Protein AF-A0A183V784-F1 (afdb_monomer)

pLDDT: mean 96.36, std 4.15, range [57.91, 98.56]

Sequence (127 aa):
LFEIDDLQRMITNPADIRTLEMLDDDKITPRSQIQQ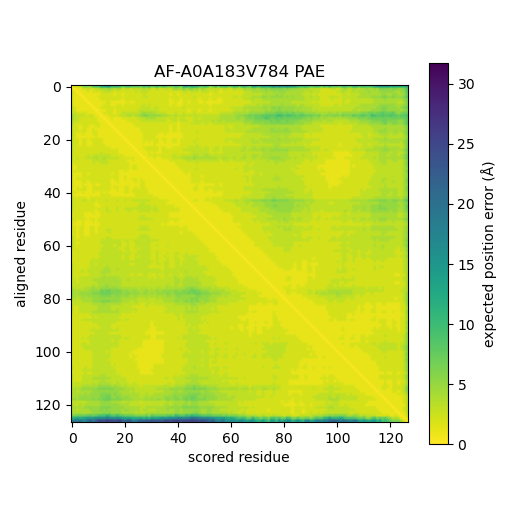QINEIVARQPQSVQNAYNMIVQNDRAKEEAELRMELQELRMRGASTAVLNAKQKLYDIENDLSLSEMQADQQKMQVKSSLSVTDYMMLESD

Solvent-accessible surface area (backbone atoms only — not comparable to full-atom values): 7106 Å² total; per-residue (Å²): 135,78,57,57,71,60,50,48,76,71,55,84,55,68,67,61,42,54,52,50,55,55,54,73,70,45,42,74,55,33,39,50,62,53,51,50,54,49,50,58,55,42,72,72,46,59,69,70,51,40,53,52,48,54,51,49,48,52,50,51,53,55,48,54,57,49,50,52,54,49,52,52,50,51,39,52,76,74,66,52,52,70,68,37,55,52,44,54,52,49,45,53,51,44,71,68,37,40,83,35,16,57,55,55,29,51,53,51,42,50,51,54,54,68,72,44,54,73,69,43,40,54,61,64,71,60,127

Organism: Toxocara canis (NCBI:txid6265)

Mean predicted aligned error: 2.76 Å

Structure (mmCIF, N/CA/C/O backbone):
data_AF-A0A183V784-F1
#
_entry.id   AF-A0A183V784-F1
#
loop_
_atom_site.group_PDB
_atom_site.id
_atom_site.type_symbol
_atom_site.label_atom_id
_atom_site.label_alt_id
_atom_site.label_comp_id
_atom_site.label_asym_id
_atom_site.label_entity_id
_atom_site.label_seq_id
_atom_site.pdbx_PDB_ins_code
_atom_site.Cartn_x
_atom_site.Cartn_y
_atom_site.Cartn_z
_atom_site.occupancy
_atom_site.B_iso_or_equiv
_atom_site.auth_seq_id
_atom_site.auth_comp_id
_atom_site.auth_asym_id
_atom_site.auth_atom_id
_atom_site.pdbx_PDB_model_num
ATOM 1 N N . LEU A 1 1 ? -5.329 0.488 0.712 1.00 80.69 1 LEU A N 1
ATOM 2 C CA . LEU A 1 1 ? -4.359 -0.253 1.582 1.00 80.69 1 LEU A CA 1
ATOM 3 C C . LEU A 1 1 ? -4.911 -0.589 2.969 1.00 80.69 1 LEU A C 1
ATOM 5 O O . LEU A 1 1 ? -4.814 -1.752 3.365 1.00 80.69 1 LEU A O 1
ATOM 9 N N . PHE A 1 2 ? -5.377 0.387 3.760 1.00 93.56 2 PHE A N 1
ATOM 10 C CA . PHE A 1 2 ? -5.877 0.131 5.123 1.00 93.56 2 PHE A CA 1
ATOM 11 C C . PHE A 1 2 ? -7.382 0.319 5.292 1.00 93.56 2 PHE A C 1
ATOM 13 O O . PHE A 1 2 ? -7.883 0.035 6.372 1.00 93.56 2 PHE A O 1
ATOM 20 N N . GLU A 1 3 ? -8.101 0.775 4.268 1.00 95.81 3 GLU A N 1
ATOM 21 C CA . GLU A 1 3 ? -9.566 0.902 4.293 1.00 95.81 3 GLU A CA 1
ATOM 22 C C . GLU A 1 3 ? -10.085 1.622 5.554 1.00 95.81 3 GLU A C 1
ATOM 24 O O . GLU A 1 3 ? -11.064 1.216 6.187 1.00 95.81 3 GLU A O 1
ATOM 29 N N . ILE A 1 4 ? -9.373 2.688 5.953 1.00 94.81 4 ILE A N 1
ATOM 30 C CA . ILE A 1 4 ? -9.633 3.440 7.188 1.00 94.81 4 ILE A CA 1
ATOM 31 C C . ILE A 1 4 ? -11.036 4.050 7.157 1.00 94.81 4 ILE A C 1
ATOM 33 O O . ILE A 1 4 ? -11.774 3.923 8.136 1.00 94.81 4 ILE A O 1
ATOM 37 N N . ASP A 1 5 ? -11.433 4.622 6.020 1.00 94.62 5 ASP A N 1
ATOM 38 C CA . ASP A 1 5 ? -12.778 5.154 5.785 1.00 94.62 5 ASP A CA 1
ATOM 39 C C . ASP A 1 5 ? -13.877 4.122 6.065 1.00 94.62 5 ASP A C 1
ATOM 41 O O . ASP A 1 5 ? -14.907 4.426 6.675 1.00 94.62 5 ASP A O 1
ATOM 45 N N . ASP A 1 6 ? -13.674 2.878 5.631 1.00 96.62 6 ASP A N 1
ATOM 46 C CA . ASP A 1 6 ? -14.643 1.813 5.863 1.00 96.62 6 ASP A CA 1
ATOM 47 C C . ASP A 1 6 ? -14.680 1.409 7.333 1.00 96.62 6 ASP A C 1
ATOM 49 O O . ASP A 1 6 ? -15.765 1.228 7.895 1.00 96.62 6 ASP A O 1
ATOM 53 N N . LEU A 1 7 ? -13.523 1.337 7.998 1.00 96.94 7 LEU A N 1
ATOM 54 C CA . LEU A 1 7 ? -13.469 1.093 9.438 1.00 96.94 7 LEU A CA 1
ATOM 55 C C . LEU A 1 7 ? -14.201 2.183 10.229 1.00 96.94 7 LEU A C 1
ATOM 57 O O . LEU A 1 7 ? -14.993 1.857 11.116 1.00 96.94 7 LEU A O 1
ATOM 61 N N . GLN A 1 8 ? -14.001 3.457 9.886 1.00 96.19 8 GLN A N 1
ATOM 62 C CA . GLN A 1 8 ? -14.680 4.589 10.520 1.00 96.19 8 GLN A CA 1
ATOM 63 C C . GLN A 1 8 ? -16.205 4.497 10.396 1.00 96.19 8 GLN A C 1
ATOM 65 O O . GLN A 1 8 ? -16.914 4.770 11.363 1.00 96.19 8 GLN A O 1
ATOM 70 N N . ARG A 1 9 ? -16.726 4.052 9.243 1.00 95.50 9 ARG A N 1
ATOM 71 C CA . ARG A 1 9 ? -18.174 3.853 9.028 1.00 95.50 9 ARG A CA 1
ATOM 72 C C . ARG A 1 9 ? -18.766 2.726 9.879 1.00 95.50 9 ARG A C 1
ATOM 74 O O . ARG A 1 9 ? -19.976 2.712 10.105 1.00 95.50 9 ARG A O 1
ATOM 81 N N . MET A 1 10 ? -17.945 1.775 10.327 1.00 96.38 10 MET A N 1
ATOM 82 C CA . MET A 1 10 ? -18.386 0.616 11.110 1.00 96.38 10 MET A CA 1
ATOM 83 C C . MET A 1 10 ? -18.326 0.827 12.627 1.00 96.38 10 MET A C 1
ATOM 85 O O . MET A 1 10 ? -18.938 0.053 13.368 1.00 96.38 10 MET A O 1
ATOM 89 N N . ILE A 1 11 ? -17.597 1.838 13.105 1.00 95.19 11 ILE A N 1
ATOM 90 C CA . ILE A 1 11 ? -17.395 2.092 14.536 1.00 95.19 11 ILE A CA 1
ATOM 91 C C . ILE A 1 11 ? -18.110 3.367 14.986 1.00 95.19 11 ILE A C 1
ATOM 93 O O . ILE A 1 11 ? -18.379 4.271 14.205 1.00 95.19 11 ILE A O 1
ATOM 97 N N . THR A 1 12 ? -18.411 3.458 16.282 1.00 93.00 12 THR A N 1
ATOM 98 C CA . THR A 1 12 ? -19.109 4.624 16.857 1.00 93.00 12 THR A CA 1
ATOM 99 C C . THR A 1 12 ? -18.319 5.323 17.956 1.00 93.00 12 THR A C 1
ATOM 101 O O . THR A 1 12 ? -18.792 6.318 18.501 1.00 93.00 12 THR A O 1
ATOM 104 N N . ASN A 1 13 ? -17.148 4.801 18.338 1.00 94.94 13 ASN A N 1
ATOM 105 C CA . ASN A 1 13 ? -16.317 5.401 19.378 1.00 94.94 13 ASN A CA 1
ATOM 106 C C . ASN A 1 13 ? -15.618 6.660 18.826 1.00 94.94 13 ASN A C 1
ATOM 108 O O . ASN A 1 13 ? -14.755 6.529 17.959 1.00 94.94 13 ASN A O 1
ATOM 112 N N . PRO A 1 14 ? -15.915 7.870 19.342 1.00 94.75 14 PRO A N 1
ATOM 113 C CA . PRO A 1 14 ? -15.350 9.101 18.790 1.00 94.75 14 PRO A CA 1
ATOM 114 C C . PRO A 1 14 ? -13.833 9.230 18.962 1.00 94.75 14 PRO A C 1
ATOM 116 O O . PRO A 1 14 ? -13.193 9.918 18.173 1.00 94.75 14 PRO A O 1
ATOM 119 N N . ALA A 1 15 ? -13.254 8.618 19.999 1.00 96.12 15 ALA A N 1
ATOM 120 C CA . ALA A 1 15 ? -11.811 8.651 20.210 1.00 96.12 15 ALA A CA 1
ATOM 121 C C . ALA A 1 15 ? -11.095 7.795 19.160 1.00 96.12 15 ALA A C 1
ATOM 123 O O . ALA A 1 15 ? -10.143 8.267 18.550 1.00 96.12 15 ALA A O 1
ATOM 124 N N . ASP A 1 16 ? -11.605 6.588 18.902 1.00 96.81 16 ASP A N 1
ATOM 125 C CA . ASP A 1 16 ? -11.043 5.704 17.880 1.00 96.81 16 ASP A CA 1
ATOM 126 C C . ASP A 1 16 ? -11.191 6.314 16.476 1.00 96.81 16 ASP A C 1
ATOM 128 O O . ASP A 1 16 ? -10.234 6.288 15.711 1.00 96.81 16 ASP A O 1
ATOM 132 N N . ILE A 1 17 ? -12.336 6.937 16.159 1.00 96.81 17 ILE A N 1
ATOM 133 C CA . ILE A 1 17 ? -12.545 7.636 14.875 1.00 96.81 17 ILE A CA 1
ATOM 134 C C . ILE A 1 17 ? -11.506 8.745 14.680 1.00 96.81 17 ILE A C 1
ATOM 136 O O . ILE A 1 17 ? -10.853 8.785 13.644 1.00 96.81 17 ILE A O 1
ATOM 140 N N . ARG A 1 18 ? -11.283 9.597 15.690 1.00 96.81 18 ARG A N 1
ATOM 141 C CA . ARG A 1 18 ? -10.259 10.654 15.611 1.00 96.81 18 ARG A CA 1
ATOM 142 C C . ARG A 1 18 ? -8.852 10.094 15.436 1.00 96.81 18 ARG A C 1
ATOM 144 O O . ARG A 1 18 ? -8.057 10.670 14.706 1.00 96.81 18 ARG A O 1
ATOM 151 N N . THR A 1 19 ? -8.524 8.992 16.112 1.00 97.31 19 THR A N 1
ATOM 152 C CA . THR A 1 19 ? -7.231 8.327 15.913 1.00 97.31 19 THR A CA 1
ATOM 153 C C . THR A 1 19 ? -7.101 7.814 14.483 1.00 97.31 19 THR A C 1
ATOM 155 O O . THR A 1 19 ? -6.054 8.003 13.881 1.00 97.31 19 THR A O 1
ATOM 158 N N . LEU A 1 20 ? -8.155 7.222 13.918 1.00 97.50 20 LEU A N 1
ATOM 159 C CA . LEU A 1 20 ? -8.166 6.780 12.525 1.00 97.50 20 LEU A CA 1
ATOM 160 C C . LEU A 1 20 ? -7.972 7.941 11.540 1.00 97.50 20 LEU A C 1
ATOM 162 O O . LEU A 1 20 ? -7.152 7.806 10.644 1.00 97.50 20 LEU A O 1
ATOM 166 N N . GLU A 1 21 ? -8.647 9.080 11.735 1.00 96.56 21 GLU A N 1
ATOM 167 C CA . GLU A 1 21 ? -8.447 10.289 10.908 1.00 96.56 21 GLU A CA 1
ATOM 168 C C . GLU A 1 21 ? -6.986 10.762 10.955 1.00 96.56 21 GLU A C 1
ATOM 170 O O . GLU A 1 21 ? -6.369 11.009 9.926 1.00 96.56 21 GLU A O 1
ATOM 175 N N . MET A 1 22 ? -6.393 10.818 12.153 1.00 97.44 22 MET A N 1
ATOM 176 C CA . MET A 1 22 ? -4.986 11.199 12.303 1.00 97.44 22 MET A CA 1
ATOM 177 C C . MET A 1 22 ? -4.024 10.224 11.618 1.00 97.44 22 MET A C 1
ATOM 179 O O . MET A 1 22 ? -2.980 10.651 11.134 1.00 97.44 22 MET A O 1
ATOM 183 N N . LEU A 1 23 ? -4.336 8.926 11.635 1.00 97.12 23 LEU A N 1
ATOM 184 C CA . LEU A 1 23 ? -3.518 7.895 10.999 1.00 97.12 23 LEU A CA 1
ATOM 185 C C . LEU A 1 23 ? -3.635 7.918 9.473 1.00 97.12 23 LEU A C 1
ATOM 187 O O . LEU A 1 23 ? -2.655 7.602 8.807 1.00 97.12 23 LEU A O 1
ATOM 191 N N . ASP A 1 24 ? -4.799 8.286 8.937 1.00 95.75 24 ASP A N 1
ATOM 192 C CA . ASP A 1 24 ? -5.023 8.442 7.496 1.00 95.75 24 ASP A CA 1
ATOM 193 C C . ASP A 1 24 ? -4.248 9.643 6.928 1.00 95.75 24 ASP A C 1
ATOM 195 O O . ASP A 1 24 ? -3.627 9.560 5.870 1.00 95.75 24 ASP A O 1
ATOM 199 N N . ASP A 1 25 ? -4.176 10.734 7.694 1.00 96.00 25 ASP A N 1
ATOM 200 C CA . ASP A 1 25 ? -3.395 11.924 7.340 1.00 96.00 25 ASP A CA 1
ATOM 201 C C . ASP A 1 25 ? -1.873 11.765 7.577 1.00 96.00 25 ASP A C 1
ATOM 203 O O . ASP A 1 25 ? -1.082 12.631 7.174 1.00 96.00 25 ASP A O 1
ATOM 207 N N . ASP A 1 26 ? -1.421 10.694 8.245 1.00 97.06 26 ASP A N 1
ATOM 208 C CA . ASP A 1 26 ? -0.008 10.497 8.587 1.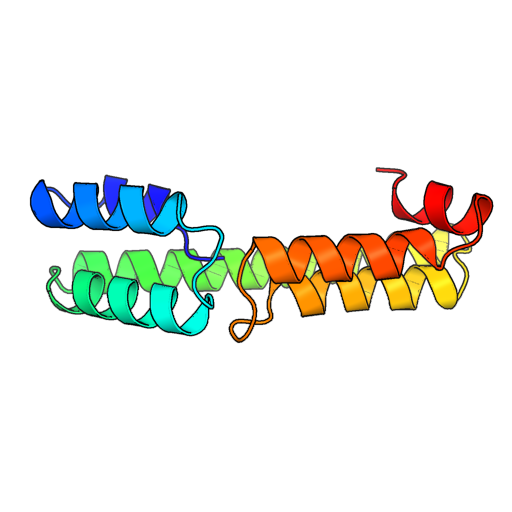00 97.06 26 ASP A CA 1
ATOM 209 C C . ASP A 1 26 ? 0.815 9.988 7.396 1.00 97.06 26 ASP A C 1
ATOM 211 O O . ASP A 1 26 ? 0.975 8.793 7.142 1.00 97.06 26 ASP A O 1
ATOM 215 N N . LYS A 1 27 ? 1.445 10.940 6.706 1.00 97.00 27 LYS A N 1
ATOM 216 C CA . LYS A 1 27 ? 2.296 10.670 5.539 1.00 97.00 27 LYS A CA 1
ATOM 217 C C . LYS A 1 27 ? 3.729 10.253 5.871 1.00 97.00 27 LYS A C 1
ATOM 219 O O . LYS A 1 27 ? 4.493 9.939 4.953 1.00 97.00 27 LYS A O 1
ATOM 224 N N . ILE A 1 28 ? 4.153 10.325 7.134 1.00 97.56 28 ILE A N 1
ATOM 225 C CA . ILE A 1 28 ? 5.575 10.250 7.515 1.00 97.56 28 ILE A CA 1
ATOM 226 C C . ILE A 1 28 ? 5.923 9.002 8.318 1.00 97.56 28 ILE A C 1
ATOM 228 O O . ILE A 1 28 ? 7.071 8.552 8.258 1.00 97.56 28 ILE A O 1
ATOM 232 N N . THR A 1 29 ? 4.958 8.425 9.023 1.00 97.69 29 THR A N 1
ATOM 233 C CA . THR A 1 29 ? 5.155 7.199 9.789 1.00 97.69 29 THR A CA 1
ATOM 234 C C . THR A 1 29 ? 5.179 5.988 8.851 1.00 97.69 29 THR A C 1
ATOM 236 O O . THR A 1 29 ? 4.394 5.922 7.903 1.00 97.69 29 THR A O 1
ATOM 239 N N . PRO A 1 30 ? 6.066 5.000 9.077 1.00 98.06 30 PRO A N 1
ATOM 240 C CA . PRO A 1 30 ? 6.026 3.748 8.334 1.00 98.06 30 PRO A CA 1
ATOM 241 C C . PRO A 1 30 ? 4.651 3.085 8.427 1.00 98.06 30 PRO A C 1
ATOM 243 O O . PRO A 1 30 ? 4.111 2.893 9.520 1.00 98.06 30 PRO A O 1
ATOM 246 N N . ARG A 1 31 ? 4.113 2.664 7.283 1.00 97.88 31 ARG A N 1
ATOM 247 C CA . ARG A 1 31 ? 2.785 2.045 7.160 1.00 97.88 31 ARG A CA 1
ATOM 248 C C . ARG A 1 31 ? 2.588 0.833 8.076 1.00 97.88 31 ARG A C 1
ATOM 250 O O . ARG A 1 31 ? 1.497 0.608 8.577 1.00 97.88 31 ARG A O 1
ATOM 257 N N . SER A 1 32 ? 3.641 0.081 8.368 1.00 97.94 32 SER A N 1
ATOM 258 C CA . SER A 1 32 ? 3.639 -1.035 9.324 1.00 97.94 32 SER A CA 1
ATOM 259 C C . SER A 1 32 ? 3.284 -0.599 10.748 1.00 97.94 32 SER A C 1
ATOM 261 O O . SER A 1 32 ? 2.547 -1.303 11.436 1.00 97.94 32 SER A O 1
ATOM 263 N N . GLN A 1 33 ? 3.752 0.573 11.182 1.00 98.19 33 GLN A N 1
ATOM 264 C CA . GLN A 1 33 ? 3.406 1.132 12.491 1.00 98.19 33 GLN A CA 1
ATOM 265 C C . GLN A 1 33 ? 1.972 1.673 12.502 1.00 98.19 33 GLN A C 1
ATOM 267 O O . GLN A 1 33 ? 1.256 1.483 13.484 1.00 98.19 33 GLN A O 1
ATOM 272 N N . ILE A 1 34 ? 1.523 2.286 11.401 1.00 97.94 34 ILE A N 1
ATOM 273 C CA . ILE A 1 34 ? 0.119 2.696 11.226 1.00 97.94 34 ILE A CA 1
ATOM 274 C C . ILE A 1 34 ? -0.798 1.467 11.295 1.00 97.94 34 ILE A C 1
ATOM 276 O O . ILE A 1 34 ? -1.747 1.435 12.076 1.00 97.94 34 ILE A O 1
ATOM 280 N N . GLN A 1 35 ? -0.464 0.404 10.558 1.00 97.69 35 GLN A N 1
ATOM 281 C CA . GLN A 1 35 ? -1.218 -0.847 10.554 1.00 97.69 35 GLN A CA 1
ATOM 282 C C . GLN A 1 35 ? -1.305 -1.474 11.947 1.00 97.69 35 GLN A C 1
ATOM 284 O O . GLN A 1 35 ? -2.355 -2.001 12.309 1.00 97.69 35 GLN A O 1
ATOM 289 N N . GLN A 1 36 ? -0.238 -1.407 12.746 1.00 98.06 36 GLN A N 1
ATOM 290 C CA . GLN A 1 36 ? -0.279 -1.884 14.126 1.00 98.06 36 GLN A CA 1
ATOM 291 C C . GLN A 1 36 ? -1.331 -1.130 14.954 1.00 98.06 36 GLN A C 1
ATOM 293 O O . GLN A 1 36 ? -2.150 -1.769 15.613 1.00 98.06 36 GLN A O 1
ATOM 298 N N . GLN A 1 37 ? -1.361 0.201 14.877 1.00 97.94 37 GLN A N 1
ATOM 299 C CA . GLN A 1 37 ? -2.338 1.014 15.612 1.00 97.94 37 GLN A CA 1
ATOM 300 C C . GLN A 1 37 ? -3.776 0.754 15.143 1.00 97.94 37 GLN A C 1
ATOM 302 O O . GLN A 1 37 ? -4.692 0.643 15.960 1.00 97.94 37 GLN A O 1
ATOM 307 N N . ILE A 1 38 ? -3.983 0.572 13.837 1.00 97.81 38 ILE A N 1
ATOM 308 C CA . ILE A 1 38 ? -5.291 0.187 13.290 1.00 97.81 38 ILE A CA 1
ATOM 309 C C . ILE A 1 38 ? -5.713 -1.185 13.825 1.00 97.81 38 ILE A C 1
ATOM 311 O O . ILE A 1 38 ? -6.842 -1.344 14.288 1.00 97.81 38 ILE A O 1
ATOM 315 N N . ASN A 1 39 ? -4.807 -2.165 13.842 1.00 97.50 39 ASN A N 1
ATOM 316 C CA . ASN A 1 39 ? -5.094 -3.495 14.379 1.00 97.50 39 ASN A CA 1
ATOM 317 C C . ASN A 1 39 ? -5.492 -3.443 15.865 1.00 97.50 39 ASN A C 1
ATOM 319 O O . ASN A 1 39 ? -6.385 -4.179 16.284 1.00 97.50 39 ASN A O 1
ATOM 323 N N . GLU A 1 40 ? -4.889 -2.555 16.659 1.00 97.88 40 GLU A N 1
ATOM 324 C CA . GLU A 1 40 ? -5.264 -2.326 18.062 1.00 97.88 40 GLU A CA 1
ATOM 325 C C . GLU A 1 40 ? -6.664 -1.704 18.211 1.00 97.88 40 GLU A C 1
ATOM 327 O O . GLU A 1 40 ? -7.390 -2.017 19.160 1.00 97.88 40 GLU A O 1
ATOM 332 N N . ILE A 1 41 ? -7.078 -0.836 17.283 1.00 97.69 41 ILE A N 1
ATOM 333 C CA . ILE A 1 41 ? -8.448 -0.301 17.232 1.00 97.69 41 ILE A CA 1
ATOM 334 C C . ILE A 1 41 ? -9.434 -1.408 16.860 1.00 97.69 41 ILE A C 1
ATOM 336 O O . ILE A 1 41 ? -10.438 -1.583 17.553 1.00 97.69 41 ILE A O 1
ATOM 340 N N . VAL A 1 42 ? -9.132 -2.181 15.815 1.00 97.81 42 VAL A N 1
ATOM 341 C CA . VAL A 1 42 ? -9.967 -3.289 15.327 1.00 97.81 42 VAL A CA 1
ATOM 342 C C . VAL A 1 42 ? -10.154 -4.349 16.411 1.00 97.81 42 VAL A C 1
ATOM 344 O O . VAL A 1 42 ? -11.282 -4.765 16.666 1.00 97.81 42 VAL A O 1
ATOM 347 N N . ALA A 1 43 ? -9.088 -4.733 17.118 1.00 97.44 43 ALA A N 1
ATOM 348 C CA . ALA A 1 43 ? -9.140 -5.744 18.176 1.00 97.44 43 ALA A CA 1
ATOM 349 C C . ALA A 1 43 ? -10.077 -5.375 19.343 1.00 97.44 43 ALA A C 1
ATOM 351 O O . ALA A 1 43 ? -10.561 -6.260 20.049 1.00 97.44 43 ALA A O 1
ATOM 352 N N . ARG A 1 44 ? -10.357 -4.080 19.544 1.00 96.12 44 ARG A N 1
ATOM 353 C CA . ARG A 1 44 ? -11.301 -3.584 20.560 1.00 96.12 44 ARG A CA 1
ATOM 354 C C . ARG A 1 44 ? -12.760 -3.584 20.090 1.00 96.12 44 ARG A C 1
ATOM 356 O O . ARG A 1 44 ? -13.651 -3.386 20.914 1.00 96.12 44 ARG A O 1
ATOM 363 N N . GLN A 1 45 ? -13.019 -3.803 18.801 1.00 97.12 45 GLN A N 1
ATOM 364 C CA . GLN A 1 45 ? -14.369 -3.785 18.234 1.00 97.12 45 GLN A CA 1
ATOM 365 C C . GLN A 1 45 ? -15.100 -5.125 18.414 1.00 97.12 45 GLN A C 1
ATOM 367 O O . GLN A 1 45 ? -14.465 -6.162 18.621 1.00 97.12 45 GLN A O 1
ATOM 372 N N . PRO A 1 46 ? -16.440 -5.156 18.287 1.00 97.56 46 PRO A N 1
ATOM 373 C CA . PRO A 1 46 ? -17.193 -6.406 18.229 1.00 97.56 46 PRO A CA 1
ATOM 374 C C . PRO A 1 46 ? -16.714 -7.326 17.097 1.00 97.56 46 PRO A C 1
ATOM 376 O O . PRO A 1 46 ? -16.323 -6.858 16.028 1.00 97.56 46 PRO A O 1
ATOM 379 N N . GLN A 1 47 ? -16.827 -8.644 17.288 1.00 97.62 47 GLN A N 1
ATOM 380 C CA . GLN A 1 47 ? -16.358 -9.638 16.310 1.00 97.62 47 GLN A CA 1
ATOM 381 C C . GLN A 1 47 ? -16.962 -9.446 14.910 1.00 97.62 47 GLN A C 1
ATOM 383 O O . GLN A 1 47 ? -16.303 -9.706 13.908 1.00 97.62 47 GLN A O 1
ATOM 388 N N . SER A 1 48 ? -18.208 -8.971 14.825 1.00 97.50 48 SER A N 1
ATOM 389 C CA . SER A 1 48 ? -18.858 -8.660 13.550 1.00 97.50 48 SER A CA 1
ATOM 390 C C . SER A 1 48 ? -18.120 -7.569 12.772 1.00 97.50 48 SER A C 1
ATOM 392 O O . SER A 1 48 ? -17.928 -7.718 11.569 1.00 97.50 48 SER A O 1
ATOM 394 N N . VAL A 1 49 ? -17.669 -6.513 13.455 1.00 97.50 49 VAL A N 1
ATOM 395 C CA . VAL A 1 49 ? -16.897 -5.414 12.856 1.00 97.50 49 VAL A CA 1
ATOM 396 C C . VAL A 1 49 ? -15.509 -5.900 12.456 1.00 97.50 49 VAL A C 1
ATOM 398 O O . VAL A 1 49 ? -15.079 -5.643 11.338 1.00 97.50 49 VAL A O 1
ATOM 401 N N . GLN A 1 50 ? -14.843 -6.673 13.320 1.00 98.00 50 GLN A N 1
ATOM 402 C CA . GLN A 1 50 ? -13.538 -7.267 13.003 1.00 98.00 50 GLN A CA 1
ATOM 403 C C . GLN A 1 50 ? -13.598 -8.120 11.730 1.00 98.00 50 GLN A C 1
ATOM 405 O O . GLN A 1 50 ? -12.763 -7.982 10.839 1.00 98.00 50 GLN A O 1
ATOM 410 N N . ASN A 1 51 ? -14.609 -8.987 11.626 1.00 97.75 51 ASN A N 1
ATOM 411 C CA . ASN A 1 51 ? -14.790 -9.859 10.469 1.00 97.75 51 ASN A CA 1
ATOM 412 C C . ASN A 1 51 ? -15.090 -9.057 9.198 1.00 97.75 51 ASN A C 1
ATOM 414 O O . ASN A 1 51 ? -14.496 -9.334 8.159 1.00 97.75 51 ASN A O 1
ATOM 418 N N . ALA A 1 52 ? -15.983 -8.065 9.283 1.00 97.88 52 ALA A N 1
ATOM 419 C CA . ALA A 1 52 ? -16.333 -7.214 8.150 1.00 97.88 52 ALA A CA 1
ATOM 420 C C . ALA A 1 52 ? -15.116 -6.429 7.638 1.00 97.88 52 ALA A C 1
ATOM 422 O O . ALA A 1 52 ? -14.823 -6.472 6.446 1.00 97.88 52 ALA A O 1
ATOM 423 N N . TYR A 1 53 ? -14.358 -5.802 8.538 1.00 97.88 53 TYR A N 1
ATOM 424 C CA . TYR A 1 53 ? -13.138 -5.078 8.189 1.00 97.88 53 TYR A CA 1
ATOM 425 C C . TYR A 1 53 ? -12.091 -5.982 7.529 1.00 97.88 53 TYR A C 1
ATOM 427 O O . TYR A 1 53 ? -11.581 -5.662 6.458 1.00 97.88 53 TYR A O 1
ATOM 435 N N . ASN A 1 54 ? -11.825 -7.158 8.105 1.00 96.38 54 ASN A N 1
ATOM 436 C CA . ASN A 1 54 ? -10.871 -8.105 7.525 1.00 96.38 54 ASN A CA 1
ATOM 437 C C . ASN A 1 54 ? -11.283 -8.557 6.115 1.00 96.38 54 ASN A C 1
ATOM 439 O O . ASN A 1 54 ? -10.423 -8.704 5.250 1.00 96.38 54 ASN A O 1
ATOM 443 N N . MET A 1 55 ? -12.582 -8.762 5.871 1.00 97.44 55 MET A N 1
ATOM 444 C CA . MET A 1 55 ? -13.089 -9.084 4.535 1.00 97.44 55 MET A CA 1
ATOM 445 C C . MET A 1 55 ? -12.889 -7.934 3.545 1.00 97.44 55 MET A C 1
ATOM 447 O O . MET A 1 55 ? -12.521 -8.187 2.402 1.00 97.44 55 MET A O 1
ATOM 451 N N . ILE A 1 56 ? -13.120 -6.690 3.970 1.00 97.44 56 ILE A N 1
ATOM 452 C CA . ILE A 1 56 ? -12.927 -5.497 3.134 1.00 97.44 56 ILE A CA 1
ATOM 453 C C . ILE A 1 56 ? -11.456 -5.380 2.719 1.00 97.44 56 ILE A C 1
ATOM 455 O O . ILE A 1 56 ? -11.169 -5.373 1.526 1.00 97.44 56 ILE A O 1
ATOM 459 N N . VAL A 1 57 ? -10.525 -5.437 3.678 1.00 96.25 57 VAL A N 1
ATOM 460 C CA . VAL A 1 57 ? -9.077 -5.362 3.403 1.00 96.25 57 VAL A CA 1
ATOM 461 C C . VAL A 1 57 ? -8.607 -6.498 2.487 1.00 96.25 57 VAL A C 1
ATOM 463 O O . VAL A 1 57 ? -7.778 -6.288 1.605 1.00 96.25 57 VAL A O 1
ATOM 466 N N . GLN A 1 58 ? -9.114 -7.720 2.676 1.00 96.00 58 GLN A N 1
ATOM 467 C CA . GLN A 1 58 ? -8.766 -8.851 1.806 1.00 96.00 58 GLN A CA 1
ATOM 468 C C . GLN A 1 58 ? -9.293 -8.672 0.380 1.00 96.00 58 GLN A C 1
ATOM 470 O O . GLN A 1 58 ? -8.579 -8.978 -0.574 1.00 96.00 58 GLN A O 1
ATOM 475 N N . ASN A 1 59 ? -10.526 -8.185 0.234 1.00 96.38 59 ASN A N 1
ATOM 476 C CA . ASN A 1 59 ? -11.131 -7.949 -1.072 1.00 96.38 59 ASN A CA 1
ATOM 477 C C . ASN A 1 59 ? -10.426 -6.823 -1.827 1.00 96.38 59 ASN A C 1
ATOM 479 O O . ASN A 1 59 ? -10.193 -6.972 -3.024 1.00 96.38 59 ASN A O 1
ATOM 483 N N . ASP A 1 60 ? -10.073 -5.737 -1.140 1.00 95.38 60 ASP A N 1
ATOM 484 C CA . ASP A 1 60 ? -9.368 -4.609 -1.744 1.00 95.38 60 ASP A CA 1
ATOM 485 C C . ASP A 1 60 ? -7.996 -5.040 -2.284 1.00 95.38 60 ASP A C 1
ATOM 487 O O . ASP A 1 60 ? -7.728 -4.901 -3.475 1.00 95.38 60 ASP A O 1
ATOM 491 N N . ARG A 1 61 ? -7.202 -5.762 -1.481 1.00 93.62 61 ARG A N 1
ATOM 492 C CA . ARG A 1 61 ? -5.927 -6.347 -1.944 1.00 93.62 61 ARG A CA 1
ATOM 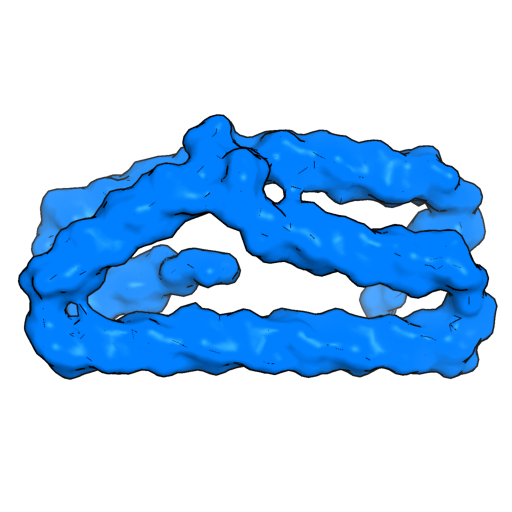493 C C . ARG A 1 61 ? -6.096 -7.277 -3.142 1.00 93.62 61 ARG A C 1
ATOM 495 O O . ARG A 1 61 ? -5.327 -7.218 -4.096 1.00 93.62 61 ARG A O 1
ATOM 502 N N . ALA A 1 62 ? -7.109 -8.145 -3.117 1.00 95.94 62 ALA A N 1
ATOM 503 C CA . ALA A 1 62 ? -7.370 -9.051 -4.233 1.00 95.94 62 ALA A CA 1
ATOM 504 C C . ALA A 1 62 ? -7.758 -8.293 -5.515 1.00 95.94 62 ALA A C 1
ATOM 506 O O . ALA A 1 62 ? -7.417 -8.731 -6.620 1.00 95.94 62 ALA A O 1
ATOM 507 N N . LYS A 1 63 ? -8.468 -7.167 -5.370 1.00 96.56 63 LYS A N 1
ATOM 508 C CA . LYS A 1 63 ? -8.853 -6.273 -6.463 1.00 96.56 63 LYS A CA 1
ATOM 509 C C . LYS A 1 63 ? -7.633 -5.548 -7.030 1.00 96.56 63 LYS A C 1
ATOM 511 O O . LYS A 1 63 ? -7.423 -5.642 -8.236 1.00 96.56 63 LYS A O 1
ATOM 516 N N . GLU A 1 64 ? -6.793 -4.948 -6.190 1.00 95.50 64 GLU A N 1
ATOM 517 C CA . GLU A 1 64 ? -5.541 -4.301 -6.608 1.00 95.50 64 GLU A CA 1
ATOM 518 C C . GLU A 1 64 ? -4.605 -5.287 -7.342 1.00 95.50 64 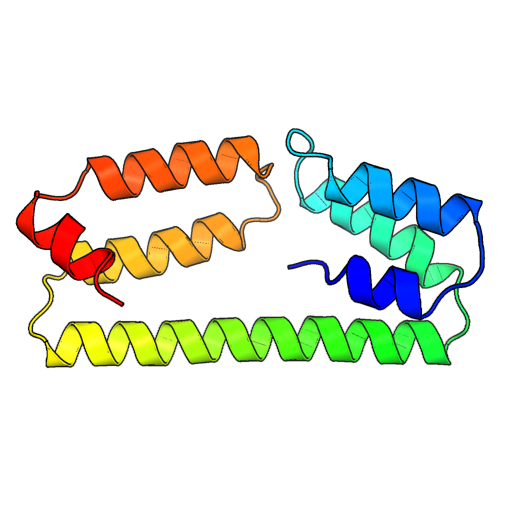GLU A C 1
ATOM 520 O O . GLU A 1 64 ? -4.086 -4.989 -8.420 1.00 95.50 64 GLU A O 1
ATOM 525 N N . GLU A 1 65 ? -4.446 -6.517 -6.835 1.00 95.94 65 GLU A N 1
ATOM 526 C CA . GLU A 1 65 ? -3.657 -7.567 -7.502 1.00 95.94 65 GLU A CA 1
ATOM 527 C C . GLU A 1 65 ? -4.237 -7.982 -8.865 1.00 95.94 65 GLU A C 1
ATOM 529 O O . GLU A 1 65 ? -3.511 -8.392 -9.781 1.00 95.94 65 GLU A O 1
ATOM 534 N N . ALA A 1 66 ? -5.563 -7.989 -9.000 1.00 97.69 66 ALA A N 1
ATOM 535 C CA . ALA A 1 66 ? -6.225 -8.290 -10.264 1.00 97.69 66 ALA A CA 1
ATOM 536 C C . ALA A 1 66 ? -6.061 -7.138 -11.265 1.00 97.69 66 ALA A C 1
ATOM 538 O O . ALA A 1 66 ? -5.734 -7.397 -12.425 1.00 97.69 66 ALA A O 1
ATOM 539 N N . GLU A 1 67 ? -6.225 -5.895 -10.812 1.00 96.75 67 GLU A N 1
ATOM 540 C CA . GLU A 1 67 ? -6.015 -4.679 -11.601 1.00 96.75 67 GLU A CA 1
ATOM 541 C C . GLU A 1 67 ? -4.589 -4.628 -12.153 1.00 96.75 67 GLU A C 1
ATOM 543 O O . GLU A 1 67 ? -4.425 -4.581 -13.373 1.00 96.75 67 GLU A O 1
ATOM 548 N N . LEU A 1 68 ? -3.566 -4.828 -11.313 1.00 96.88 68 LEU A N 1
ATOM 549 C CA . LEU A 1 68 ? -2.172 -4.895 -11.765 1.00 96.88 68 LEU A CA 1
ATOM 550 C C . LEU A 1 68 ? -1.971 -5.926 -12.885 1.00 96.88 68 LEU A C 1
ATOM 552 O O . LEU A 1 68 ? -1.287 -5.669 -13.880 1.00 96.88 68 LEU A O 1
ATOM 556 N N . ARG A 1 69 ? -2.543 -7.127 -12.731 1.00 97.38 69 ARG A N 1
ATOM 557 C CA . ARG A 1 69 ? -2.409 -8.198 -13.731 1.00 97.38 69 ARG A CA 1
ATOM 558 C C . ARG A 1 69 ? -3.040 -7.808 -15.064 1.00 97.38 69 ARG A C 1
ATOM 560 O O . ARG A 1 69 ? -2.448 -8.101 -16.106 1.00 97.38 69 ARG A O 1
ATOM 567 N N . MET A 1 70 ? -4.205 -7.164 -15.029 1.00 97.12 70 MET A N 1
ATOM 568 C CA . MET A 1 70 ? -4.883 -6.671 -16.227 1.00 97.12 70 MET A CA 1
ATOM 569 C C . MET A 1 70 ? -4.074 -5.567 -16.905 1.00 97.12 70 MET A C 1
ATOM 571 O O . MET A 1 70 ? -3.802 -5.671 -18.099 1.00 97.12 70 MET A O 1
ATOM 575 N N . GLU A 1 71 ? -3.604 -4.577 -16.151 1.00 96.56 71 GLU A N 1
ATOM 576 C CA . GLU A 1 71 ? -2.808 -3.468 -16.686 1.00 96.56 71 GLU A CA 1
ATOM 577 C C . GLU A 1 71 ? -1.494 -3.964 -17.306 1.00 96.56 71 GLU A C 1
ATOM 579 O O . GLU A 1 71 ? -1.127 -3.574 -18.414 1.00 96.56 71 GLU A O 1
ATOM 584 N N . LEU A 1 72 ? -0.794 -4.898 -16.651 1.00 97.56 72 LEU A N 1
ATOM 585 C CA . LEU A 1 72 ? 0.407 -5.522 -17.216 1.00 97.56 72 LEU A CA 1
ATOM 586 C C . LEU A 1 72 ? 0.105 -6.289 -18.509 1.00 97.56 72 LEU A C 1
ATOM 588 O O . LEU A 1 72 ? 0.936 -6.316 -19.420 1.00 97.56 72 LEU A O 1
ATOM 592 N N . GLN A 1 73 ? -1.049 -6.951 -18.599 1.00 97.44 73 GLN A N 1
ATOM 593 C CA . GLN A 1 73 ? -1.469 -7.622 -19.826 1.00 97.44 73 GLN A CA 1
ATOM 594 C C . GLN A 1 73 ? -1.778 -6.612 -20.935 1.00 97.44 73 GLN A C 1
ATOM 596 O O . GLN A 1 73 ? -1.342 -6.813 -22.069 1.00 97.44 73 GLN A O 1
ATOM 601 N N . GLU A 1 74 ? -2.480 -5.528 -20.623 1.00 96.69 74 GLU A N 1
ATOM 602 C CA . GLU A 1 74 ? -2.794 -4.473 -21.581 1.00 96.69 74 GLU A CA 1
ATOM 603 C C . GLU A 1 74 ? -1.527 -3.811 -22.128 1.00 96.69 74 GLU A C 1
ATOM 605 O O . GLU A 1 74 ? -1.342 -3.739 -23.345 1.00 96.69 74 GLU A O 1
ATOM 610 N N . LEU A 1 75 ? -0.598 -3.434 -21.248 1.00 96.62 75 LEU A N 1
ATOM 611 C CA . LEU A 1 75 ? 0.697 -2.877 -21.627 1.00 96.62 75 LEU A CA 1
ATOM 612 C C . LEU A 1 75 ? 1.453 -3.819 -22.574 1.00 96.62 75 LEU A C 1
ATOM 614 O O . LEU A 1 75 ? 1.970 -3.384 -23.603 1.00 96.62 75 LEU A O 1
ATOM 618 N N . ARG A 1 76 ? 1.456 -5.131 -22.298 1.00 96.75 76 ARG A N 1
ATOM 619 C CA . ARG A 1 76 ? 2.049 -6.126 -23.210 1.00 96.75 76 ARG A CA 1
ATOM 620 C C . ARG A 1 76 ? 1.368 -6.132 -24.579 1.00 96.75 76 ARG A C 1
ATOM 622 O O . ARG A 1 76 ? 2.067 -6.153 -25.589 1.00 96.75 76 ARG A O 1
ATOM 629 N N . MET A 1 77 ? 0.035 -6.099 -24.633 1.00 96.38 77 MET A N 1
ATOM 630 C CA . MET A 1 77 ? -0.713 -6.070 -25.901 1.00 96.38 77 MET A CA 1
ATOM 631 C C . MET A 1 77 ? -0.442 -4.797 -26.708 1.00 96.38 77 MET A C 1
ATOM 633 O O . MET A 1 77 ? -0.412 -4.840 -27.937 1.00 96.38 77 MET A O 1
ATOM 637 N N . ARG A 1 78 ? -0.190 -3.680 -26.023 1.00 95.19 78 ARG A N 1
ATOM 638 C CA . ARG A 1 78 ? 0.174 -2.387 -26.618 1.00 95.19 78 ARG A CA 1
ATOM 639 C C . ARG A 1 78 ? 1.641 -2.305 -27.055 1.00 95.19 78 ARG A C 1
ATOM 641 O O . ARG A 1 78 ? 2.055 -1.287 -27.602 1.00 95.19 78 ARG A O 1
ATOM 648 N N . GLY A 1 79 ? 2.420 -3.369 -26.846 1.00 96.25 79 GLY A N 1
ATOM 649 C CA . GLY A 1 79 ? 3.830 -3.431 -27.223 1.00 96.25 79 GLY A CA 1
ATOM 650 C C . GLY A 1 79 ? 4.757 -2.695 -26.258 1.00 96.25 79 GLY A C 1
ATOM 651 O O . GLY A 1 79 ? 5.817 -2.231 -26.678 1.00 96.25 79 GLY A O 1
ATOM 652 N N . ALA A 1 80 ? 4.371 -2.571 -24.984 1.00 97.12 80 ALA A N 1
ATOM 653 C CA . ALA A 1 80 ? 5.191 -1.914 -23.978 1.00 97.12 80 ALA A CA 1
ATOM 654 C C . ALA A 1 80 ? 6.549 -2.585 -23.795 1.00 97.12 80 ALA A C 1
ATOM 656 O O . ALA A 1 80 ? 6.691 -3.811 -23.839 1.00 97.12 80 ALA A O 1
ATOM 657 N N . SER A 1 81 ? 7.560 -1.751 -23.563 1.00 97.25 81 SER A N 1
ATOM 658 C CA . SER A 1 81 ? 8.912 -2.216 -23.300 1.00 97.25 81 SER A CA 1
ATOM 659 C C . 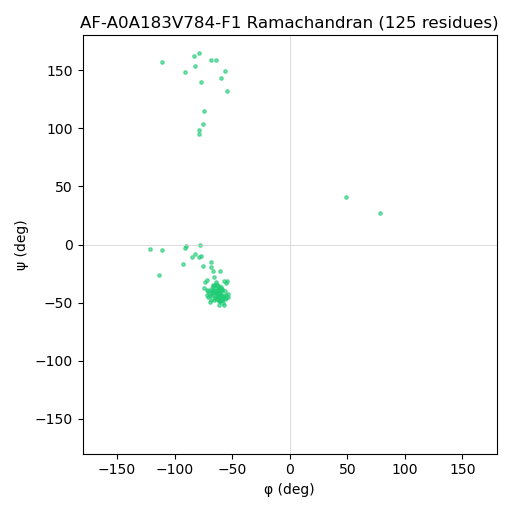SER A 1 81 ? 8.993 -2.938 -21.952 1.00 97.25 81 SER A C 1
ATOM 661 O O . SER A 1 81 ? 8.195 -2.718 -21.038 1.00 97.25 81 SER A O 1
ATOM 663 N N . THR A 1 82 ? 10.022 -3.769 -21.781 1.00 96.88 82 THR A N 1
ATOM 664 C CA . THR A 1 82 ? 10.314 -4.397 -20.483 1.00 96.88 82 THR A CA 1
ATOM 665 C C . THR A 1 82 ? 10.524 -3.356 -19.379 1.00 96.88 82 THR A C 1
ATOM 667 O O . THR A 1 82 ? 10.185 -3.616 -18.228 1.00 96.88 82 THR A O 1
ATOM 670 N N . ALA A 1 83 ? 11.047 -2.170 -19.714 1.00 97.44 83 ALA A N 1
ATOM 671 C CA . ALA A 1 83 ? 11.227 -1.084 -18.755 1.00 97.44 83 ALA A CA 1
ATOM 672 C C . ALA A 1 83 ? 9.882 -0.590 -18.198 1.00 97.44 83 ALA A C 1
ATOM 674 O O . ALA A 1 83 ? 9.760 -0.437 -16.985 1.00 97.44 83 ALA A O 1
ATOM 675 N N . VAL A 1 84 ? 8.864 -0.432 -19.051 1.00 97.88 84 V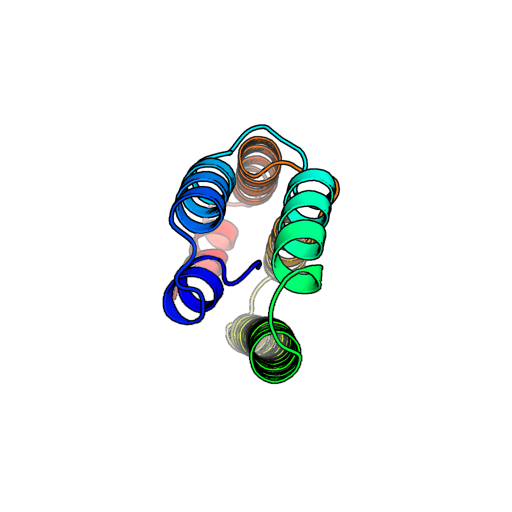AL A N 1
ATOM 676 C CA . VAL A 1 84 ? 7.502 -0.046 -18.639 1.00 97.88 84 VAL A CA 1
ATOM 677 C C . VAL A 1 84 ? 6.865 -1.118 -17.758 1.00 97.88 84 VAL A C 1
ATOM 679 O O . VAL A 1 84 ? 6.342 -0.805 -16.692 1.00 97.88 84 VAL A O 1
ATOM 682 N N . LEU A 1 85 ? 6.953 -2.392 -18.157 1.00 97.94 85 LEU A N 1
ATOM 683 C CA . LEU A 1 85 ? 6.383 -3.500 -17.379 1.00 97.94 85 LEU A CA 1
ATOM 684 C C . LEU A 1 85 ? 7.031 -3.615 -15.991 1.00 97.94 85 LEU A C 1
ATOM 686 O O . LEU A 1 85 ? 6.333 -3.763 -14.989 1.00 97.94 85 LEU A O 1
ATOM 690 N N . ASN A 1 86 ? 8.360 -3.496 -15.925 1.00 98.06 86 ASN A N 1
ATOM 691 C CA . ASN A 1 86 ? 9.097 -3.509 -14.662 1.00 98.06 86 ASN A CA 1
ATOM 692 C C . ASN A 1 86 ? 8.767 -2.287 -13.801 1.00 98.06 86 ASN A C 1
ATOM 694 O O . ASN A 1 86 ? 8.640 -2.419 -12.587 1.00 98.06 86 ASN A O 1
ATOM 698 N N . ALA A 1 87 ? 8.626 -1.107 -14.411 1.00 98.06 87 ALA A N 1
ATOM 699 C CA . ALA A 1 87 ? 8.229 0.097 -13.695 1.00 98.06 87 ALA A CA 1
ATOM 700 C C . ALA A 1 87 ? 6.830 -0.056 -13.091 1.00 98.06 87 ALA A C 1
ATOM 702 O O . ALA A 1 87 ? 6.668 0.221 -11.907 1.00 98.06 87 ALA A O 1
ATOM 703 N N . LYS A 1 88 ? 5.850 -0.566 -13.850 1.00 98.06 88 LYS A N 1
ATOM 704 C CA . LYS A 1 88 ? 4.485 -0.795 -13.353 1.00 98.06 88 LYS A CA 1
ATOM 705 C C . LYS A 1 88 ? 4.464 -1.758 -12.162 1.00 98.06 88 LYS A C 1
ATOM 707 O O . LYS A 1 88 ? 3.884 -1.423 -11.134 1.00 98.06 88 LYS A O 1
ATOM 712 N N . GLN A 1 89 ? 5.166 -2.891 -12.259 1.00 98.12 89 GLN A N 1
ATOM 713 C CA . GLN A 1 89 ? 5.303 -3.824 -11.134 1.00 98.12 89 GLN A CA 1
ATOM 714 C C . GLN A 1 89 ? 5.960 -3.151 -9.921 1.00 98.12 89 GLN A C 1
ATOM 716 O O . GLN A 1 89 ? 5.458 -3.244 -8.809 1.00 98.12 89 GLN A O 1
ATOM 721 N N . LYS A 1 90 ? 7.049 -2.407 -10.135 1.00 98.25 90 LYS A N 1
ATOM 722 C CA . LYS A 1 90 ? 7.771 -1.746 -9.047 1.00 98.25 90 LYS A CA 1
ATOM 723 C C . LYS A 1 90 ? 6.942 -0.658 -8.360 1.00 98.25 90 LYS A C 1
ATOM 725 O O . LYS A 1 90 ? 7.063 -0.487 -7.153 1.00 98.25 90 LYS A O 1
ATOM 730 N N . LEU A 1 91 ? 6.111 0.077 -9.101 1.00 98.19 91 LEU A N 1
ATOM 731 C CA . LEU A 1 91 ? 5.185 1.053 -8.520 1.00 98.19 91 LEU A CA 1
ATOM 732 C C . LEU A 1 91 ? 4.163 0.378 -7.600 1.00 98.19 91 LEU A C 1
ATOM 734 O O . LEU A 1 91 ? 3.906 0.896 -6.516 1.00 98.19 91 LEU A O 1
ATOM 738 N N . TYR A 1 92 ? 3.637 -0.779 -8.007 1.00 97.62 92 TYR A N 1
ATOM 739 C CA . TYR A 1 92 ? 2.753 -1.590 -7.172 1.00 97.62 92 TYR A CA 1
ATOM 740 C C . TYR A 1 92 ? 3.462 -2.107 -5.914 1.00 97.62 92 TYR A C 1
ATOM 742 O O . TYR A 1 92 ? 2.920 -2.000 -4.814 1.00 97.62 92 TYR A O 1
ATOM 750 N N . ASP A 1 93 ? 4.690 -2.611 -6.060 1.00 98.06 93 ASP A N 1
ATOM 751 C CA . ASP A 1 93 ? 5.477 -3.122 -4.935 1.00 98.06 93 ASP A CA 1
ATOM 752 C C . ASP A 1 93 ? 5.771 -2.011 -3.911 1.00 98.06 93 ASP A C 1
ATOM 754 O O . ASP A 1 93 ? 5.633 -2.229 -2.712 1.00 98.06 93 ASP A O 1
ATOM 758 N N . ILE A 1 94 ? 6.125 -0.804 -4.376 1.00 98.12 94 ILE A N 1
ATOM 759 C CA . ILE A 1 94 ? 6.354 0.372 -3.517 1.00 98.12 94 ILE A CA 1
ATOM 760 C C . ILE A 1 94 ? 5.071 0.788 -2.789 1.00 98.12 94 ILE A C 1
ATOM 762 O O . ILE A 1 94 ? 5.119 1.198 -1.627 1.00 98.12 94 ILE A O 1
ATOM 766 N N . GLU A 1 95 ? 3.923 0.718 -3.462 1.00 96.62 95 GLU A N 1
ATOM 767 C CA . GLU A 1 95 ? 2.655 1.086 -2.836 1.00 96.62 95 GLU A CA 1
ATOM 768 C C . GLU A 1 95 ? 2.262 0.125 -1.713 1.00 96.62 95 GLU A C 1
ATOM 770 O O . GLU A 1 95 ? 1.779 0.556 -0.667 1.00 96.62 95 GLU A O 1
ATOM 775 N N . ASN A 1 96 ? 2.578 -1.156 -1.890 1.00 96.00 96 ASN A N 1
ATOM 776 C CA . ASN A 1 96 ? 2.279 -2.213 -0.931 1.00 96.00 96 ASN A CA 1
ATOM 777 C C . ASN A 1 96 ? 3.388 -2.456 0.109 1.00 96.00 96 ASN A C 1
ATOM 779 O O . ASN A 1 96 ? 3.226 -3.293 1.002 1.00 96.00 96 ASN A O 1
ATOM 783 N N . ASP A 1 97 ? 4.507 -1.731 0.040 1.00 97.75 97 ASP A N 1
ATOM 784 C CA . ASP A 1 97 ? 5.586 -1.845 1.016 1.00 97.75 97 ASP A CA 1
ATOM 785 C C . ASP A 1 97 ? 5.210 -1.142 2.330 1.00 97.75 97 ASP A C 1
ATOM 787 O O . ASP A 1 97 ? 5.252 0.086 2.470 1.00 97.75 97 ASP A O 1
ATOM 791 N N . LEU A 1 98 ? 4.864 -1.955 3.329 1.00 97.00 98 LEU A N 1
ATOM 792 C CA . LEU A 1 98 ? 4.523 -1.502 4.676 1.00 97.00 98 LEU A CA 1
ATOM 793 C C . LEU A 1 98 ? 5.720 -0.922 5.444 1.00 97.00 98 LEU A C 1
ATOM 795 O O . LEU A 1 98 ? 5.542 -0.280 6.481 1.00 97.00 98 LEU A O 1
ATOM 799 N N . SER A 1 99 ? 6.953 -1.153 4.999 1.00 98.12 99 SER A N 1
ATOM 800 C CA . SER A 1 99 ? 8.126 -0.558 5.645 1.00 98.12 99 SER A CA 1
ATOM 801 C C . SER A 1 99 ? 8.284 0.929 5.321 1.00 98.12 99 SER A C 1
ATOM 803 O O . SER A 1 99 ? 8.950 1.644 6.070 1.00 98.12 99 SER A O 1
ATOM 805 N N . LEU A 1 100 ? 7.638 1.402 4.252 1.00 98.00 100 LEU A N 1
ATOM 806 C CA . LEU A 1 100 ? 7.683 2.790 3.814 1.00 98.00 100 LEU A CA 1
ATOM 807 C C . LEU A 1 100 ? 6.553 3.605 4.438 1.00 98.00 100 LEU A C 1
ATOM 809 O O . LEU A 1 100 ? 5.454 3.106 4.684 1.00 98.00 100 LEU A O 1
ATOM 813 N N . SER A 1 101 ? 6.818 4.887 4.664 1.00 98.25 101 SER A N 1
ATOM 814 C CA . SER A 1 101 ? 5.755 5.885 4.78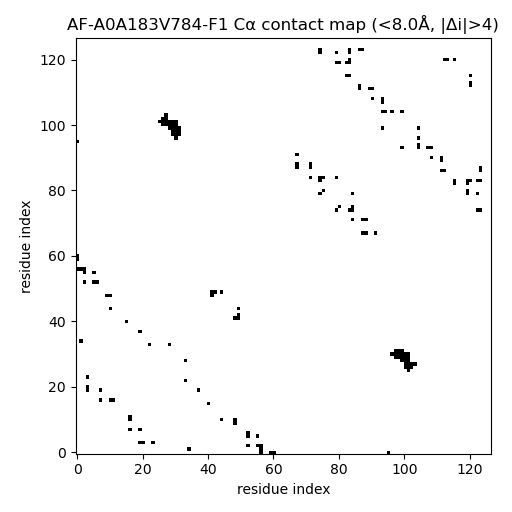8 1.00 98.25 101 SER A CA 1
ATOM 815 C C . SER A 1 101 ? 5.219 6.291 3.413 1.00 98.25 101 SER A C 1
ATOM 817 O O . SER A 1 101 ? 5.875 6.050 2.396 1.00 98.25 101 SER A O 1
ATOM 819 N N . GLU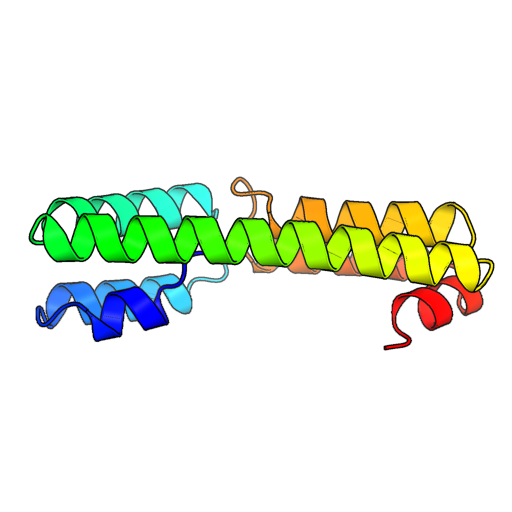 A 1 102 ? 4.053 6.942 3.362 1.00 97.50 102 GLU A N 1
ATOM 820 C CA . GLU A 1 102 ? 3.491 7.466 2.105 1.00 97.50 102 GLU A CA 1
ATOM 821 C C . GLU A 1 102 ? 4.484 8.404 1.405 1.00 97.50 102 GLU A C 1
ATOM 823 O O . GLU A 1 102 ? 4.796 8.229 0.229 1.00 97.50 102 GLU A O 1
ATOM 828 N N . MET A 1 103 ? 5.092 9.326 2.155 1.00 97.88 103 MET A N 1
ATOM 829 C CA . MET A 1 103 ? 6.073 10.264 1.611 1.00 97.88 103 MET A CA 1
ATOM 830 C C . MET A 1 103 ? 7.299 9.550 1.019 1.00 97.88 103 MET A C 1
ATOM 832 O O . MET A 1 103 ? 7.822 9.967 -0.017 1.00 97.88 103 MET A O 1
ATOM 836 N N . GLN A 1 104 ? 7.782 8.480 1.658 1.00 98.50 104 GLN A N 1
ATOM 837 C CA . GLN A 1 104 ? 8.896 7.688 1.128 1.00 98.50 104 GLN A CA 1
ATOM 838 C C . GLN A 1 104 ? 8.488 6.902 -0.118 1.00 98.50 104 GLN A C 1
ATOM 840 O O . GLN A 1 104 ? 9.257 6.846 -1.081 1.00 98.50 104 GLN A O 1
ATOM 845 N N . ALA A 1 105 ? 7.292 6.313 -0.112 1.00 98.25 105 ALA A N 1
ATOM 846 C CA . ALA A 1 105 ? 6.748 5.606 -1.258 1.00 98.25 105 ALA A CA 1
ATOM 847 C C . ALA A 1 105 ? 6.626 6.544 -2.464 1.00 98.25 105 ALA A C 1
ATOM 849 O O . ALA A 1 105 ? 7.128 6.223 -3.538 1.00 98.25 105 ALA A O 1
ATOM 850 N N . ASP A 1 106 ? 6.085 7.746 -2.284 1.00 98.25 106 ASP A N 1
ATOM 851 C CA . ASP A 1 106 ? 5.946 8.731 -3.358 1.00 98.25 106 ASP A CA 1
ATOM 852 C C . ASP A 1 106 ? 7.290 9.185 -3.926 1.00 98.25 106 ASP A C 1
ATOM 854 O O . ASP A 1 106 ? 7.457 9.270 -5.147 1.00 98.25 106 ASP A O 1
ATOM 858 N N . GLN A 1 107 ? 8.291 9.404 -3.070 1.00 98.12 107 GLN A N 1
ATOM 859 C CA . GLN A 1 107 ? 9.654 9.692 -3.521 1.00 98.12 107 GLN A CA 1
ATOM 860 C C . GLN A 1 107 ? 10.217 8.560 -4.382 1.00 98.12 107 GLN A C 1
ATOM 862 O O . GLN A 1 107 ? 10.782 8.815 -5.450 1.00 98.12 107 GLN A O 1
ATOM 867 N N . GLN A 1 108 ? 10.042 7.309 -3.958 1.00 98.56 108 GLN A N 1
ATOM 868 C CA . GLN A 1 108 ? 10.510 6.158 -4.726 1.00 98.56 108 GLN A CA 1
ATOM 869 C C . GLN A 1 108 ? 9.729 5.978 -6.033 1.00 98.56 108 GLN A C 1
ATOM 871 O O . GLN A 1 108 ? 10.340 5.724 -7.072 1.00 98.56 108 GLN A O 1
ATOM 876 N N . LYS A 1 109 ? 8.406 6.178 -6.031 1.00 98.25 109 LYS A N 1
ATOM 877 C CA . LYS A 1 109 ? 7.579 6.154 -7.247 1.00 98.25 109 LYS A CA 1
ATOM 878 C C . LYS A 1 109 ? 8.037 7.212 -8.247 1.00 98.25 109 LYS A C 1
ATOM 880 O O . LYS A 1 109 ? 8.203 6.904 -9.426 1.00 98.25 109 LYS A O 1
ATOM 885 N N . MET A 1 110 ? 8.305 8.435 -7.786 1.00 97.75 110 MET A N 1
ATOM 886 C CA . MET A 1 110 ? 8.848 9.498 -8.634 1.00 97.75 110 MET A CA 1
ATOM 887 C C . MET A 1 110 ? 10.198 9.107 -9.238 1.00 97.75 110 MET A C 1
ATOM 889 O O . MET A 1 110 ? 10.408 9.310 -10.432 1.00 97.75 110 MET A O 1
ATOM 893 N N . GLN A 1 111 ? 11.092 8.489 -8.460 1.00 97.88 111 GLN A N 1
ATOM 894 C CA . GLN A 1 111 ? 12.375 8.004 -8.978 1.00 97.88 111 GLN A CA 1
ATOM 895 C C . GLN A 1 111 ? 12.184 6.951 -10.075 1.00 97.88 111 GLN A C 1
ATOM 897 O O . GLN A 1 111 ? 12.808 7.060 -11.131 1.00 97.88 111 GLN A O 1
ATOM 902 N N . VAL A 1 112 ? 11.282 5.983 -9.873 1.00 97.88 112 VAL A N 1
ATOM 903 C CA . VAL A 1 112 ? 10.942 4.973 -10.890 1.00 97.88 112 VAL A CA 1
ATOM 904 C C . VAL A 1 112 ? 10.452 5.644 -12.170 1.00 97.88 112 VAL A C 1
ATOM 906 O O . VAL A 1 112 ? 11.024 5.406 -13.233 1.00 97.88 112 VAL A O 1
ATOM 909 N N . LYS A 1 113 ? 9.468 6.542 -12.066 1.00 97.19 113 LYS A N 1
ATOM 910 C CA . LYS A 1 113 ? 8.906 7.264 -13.216 1.00 97.19 113 LYS A CA 1
ATOM 911 C C . LYS A 1 113 ? 9.958 8.112 -13.941 1.00 97.19 113 LYS A C 1
ATOM 913 O O . LYS A 1 113 ? 10.050 8.059 -15.161 1.00 97.19 113 LYS A O 1
ATOM 918 N N . SER A 1 114 ? 10.802 8.830 -13.199 1.00 96.31 114 SER A N 1
ATOM 919 C CA . SER A 1 114 ? 11.846 9.697 -13.766 1.00 96.31 114 SER A CA 1
ATOM 920 C C . SER A 1 114 ? 12.977 8.941 -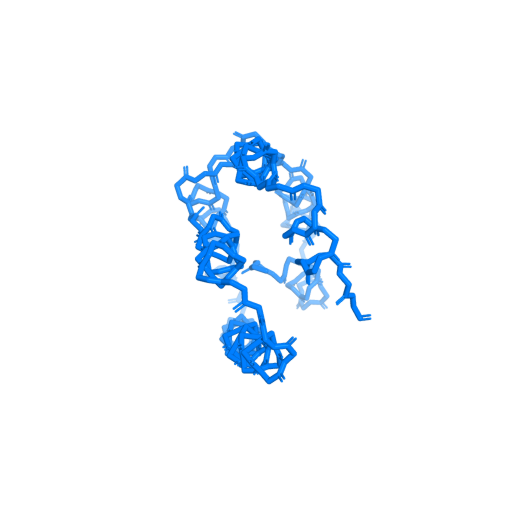14.471 1.00 96.31 114 SER A C 1
ATOM 922 O O . SER A 1 114 ? 13.698 9.526 -15.274 1.00 96.31 114 SER A O 1
ATOM 924 N N . SER A 1 115 ? 13.143 7.647 -14.174 1.00 96.06 115 SER A N 1
ATOM 925 C CA . SER A 1 115 ? 14.155 6.802 -14.814 1.00 96.06 115 SER A CA 1
ATOM 926 C C . SER A 1 115 ? 13.756 6.309 -16.210 1.00 96.06 115 SER A C 1
ATOM 928 O O . SER A 1 115 ? 14.591 5.751 -16.923 1.00 96.06 115 SER A O 1
ATOM 930 N N . LEU A 1 116 ? 12.492 6.497 -16.602 1.00 96.94 116 LEU A N 1
ATOM 931 C CA . LEU A 1 116 ? 11.971 6.065 -17.893 1.00 96.94 116 LEU A CA 1
ATOM 932 C C . LEU A 1 116 ? 12.300 7.065 -19.003 1.00 96.94 116 LEU A C 1
ATOM 934 O O . LEU A 1 116 ? 12.446 8.267 -18.778 1.00 96.94 116 LEU A O 1
ATOM 938 N N . SER A 1 117 ? 12.367 6.565 -20.239 1.00 97.50 117 SER A N 1
ATOM 939 C CA . SER A 1 117 ? 12.341 7.445 -21.407 1.00 97.50 117 SER A CA 1
ATOM 940 C C . SER A 1 117 ? 10.996 8.176 -21.483 1.00 97.50 117 SER A C 1
ATOM 942 O O . SER A 1 117 ? 9.997 7.697 -20.954 1.00 97.50 117 SER A O 1
ATOM 944 N N . VAL A 1 118 ? 10.932 9.310 -22.185 1.00 96.38 118 VAL A N 1
ATOM 945 C CA . VAL A 1 118 ? 9.668 10.053 -22.357 1.00 96.38 118 VAL A CA 1
ATOM 946 C C . VAL A 1 118 ? 8.582 9.166 -22.983 1.00 96.38 118 VAL A C 1
ATOM 948 O O . VAL A 1 118 ? 7.437 9.199 -22.545 1.00 96.38 118 VAL A O 1
ATOM 951 N N . THR A 1 119 ? 8.941 8.331 -23.963 1.00 95.81 119 THR A N 1
ATOM 952 C CA . THR A 1 119 ? 8.011 7.386 -24.601 1.00 95.81 119 THR A CA 1
ATOM 953 C C . THR A 1 119 ? 7.511 6.326 -23.624 1.00 95.81 119 THR A C 1
ATOM 955 O O . THR A 1 119 ? 6.311 6.072 -23.568 1.00 95.81 119 THR A O 1
ATOM 958 N N . ASP A 1 120 ? 8.410 5.730 -22.838 1.00 96.81 120 ASP A N 1
ATOM 959 C CA . ASP A 1 120 ? 8.044 4.718 -21.842 1.00 96.81 120 ASP A CA 1
ATOM 960 C C . ASP A 1 120 ? 7.199 5.325 -20.714 1.00 96.81 120 ASP A C 1
ATOM 962 O O . ASP A 1 120 ? 6.226 4.719 -20.279 1.00 96.81 120 ASP A O 1
ATOM 966 N N . TYR A 1 121 ? 7.529 6.540 -20.276 1.00 96.38 121 TYR A N 1
ATOM 967 C CA . TYR A 1 121 ? 6.748 7.281 -19.293 1.00 96.38 121 TYR A CA 1
ATOM 968 C C . TYR A 1 121 ? 5.325 7.550 -19.800 1.00 96.38 121 TYR A C 1
ATOM 970 O O . TYR A 1 121 ? 4.362 7.236 -19.110 1.00 96.38 121 TYR A O 1
ATOM 978 N N . MET A 1 122 ? 5.170 8.043 -21.034 1.00 95.56 122 MET A N 1
ATOM 979 C CA . MET A 1 122 ? 3.842 8.255 -21.627 1.00 95.56 122 MET A CA 1
ATOM 980 C C . MET A 1 122 ? 3.048 6.954 -21.763 1.00 95.56 122 MET A C 1
ATOM 982 O O . MET A 1 122 ? 1.836 6.964 -21.589 1.00 95.56 122 MET A O 1
ATOM 986 N N . MET A 1 123 ? 3.717 5.840 -22.069 1.00 95.12 123 MET A N 1
ATOM 987 C CA . MET A 1 123 ? 3.067 4.533 -22.152 1.00 95.12 123 MET A CA 1
ATOM 988 C C . MET A 1 123 ? 2.665 3.980 -20.779 1.00 95.12 123 MET A C 1
ATOM 990 O O . MET A 1 123 ? 1.683 3.252 -20.689 1.00 95.12 123 MET A O 1
ATOM 994 N N . LEU A 1 124 ? 3.407 4.316 -19.723 1.00 94.25 124 LEU A N 1
ATOM 995 C CA . LEU A 1 124 ? 3.080 3.937 -18.351 1.00 94.25 124 LEU A CA 1
ATOM 996 C C . LEU A 1 124 ? 1.875 4.716 -17.797 1.00 94.25 124 LEU A C 1
ATOM 998 O O . LEU A 1 124 ? 1.078 4.130 -17.075 1.00 94.25 124 LEU A O 1
ATOM 1002 N N . GLU A 1 125 ? 1.767 6.012 -18.107 1.00 92.06 125 GLU A N 1
ATOM 1003 C CA . GLU A 1 125 ? 0.723 6.915 -17.576 1.00 92.06 125 GLU A CA 1
ATOM 1004 C C . GLU A 1 125 ? -0.541 6.988 -18.449 1.00 92.06 125 GLU A C 1
ATOM 1006 O O . GLU A 1 125 ? -1.473 7.722 -18.138 1.00 92.06 125 GLU A O 1
ATOM 1011 N N . SER A 1 126 ? -0.562 6.306 -19.592 1.00 80.69 126 SER A N 1
ATOM 1012 C CA . SER A 1 126 ? -1.741 6.275 -20.455 1.00 80.69 126 SER A CA 1
ATOM 1013 C C . SER A 1 126 ? -2.780 5.290 -19.920 1.00 80.69 126 SER A C 1
ATOM 1015 O O . SER A 1 126 ? -2.645 4.089 -20.181 1.00 80.69 126 SER A O 1
ATOM 1017 N N . ASP A 1 127 ? -3.770 5.834 -19.215 1.00 57.91 127 ASP A N 1
ATOM 1018 C CA . ASP A 1 127 ? -5.026 5.176 -18.827 1.00 57.91 127 ASP A CA 1
ATOM 1019 C C . ASP A 1 127 ? -5.913 4.844 -20.042 1.00 57.91 127 ASP A C 1
ATOM 1021 O O . ASP A 1 127 ? -6.047 5.702 -20.953 1.00 57.91 127 ASP A O 1
#

Radius of gyration: 17.46 Å; Cα contacts (8 Å, |Δi|>4): 96; chains: 1; bounding box: 33×22×48 Å

Secondary structure (DSSP, 8-state):
---HHHHHHH---HHHHHHHHHHHS--SS-HHHHHHHHHHHHHTS-HHHHHHHHHHHHHHHHHHHHHHHHHHHHHHHTT--HHHHHHHHHHHHHHH-TTS-HHHHHHHHHHHHHTS-HHHHHHHS--

Foldseek 3Di:
DQPLVVLLVLDDDPVLNVLSVVLVPFQADQLLVSVVSVVVSLVPDPPVSVVVSVVVVVVVVVVLVVVLVVLLVVCVVVVADPLLSVLSVVLSVLVPRSRDGNNRSVVVNVVSLVVDDPVSNCSNPPD